Protein 6Q25 (pdb70)

Foldseek 3Di:
DVVVVVVVVVVVVVVVVVVVVVVVCVVVVPPND/DVVVVVVVVVVVVVVVVVVVVVVVCVVVCPPND

Secondary structure (DSSP, 8-state):
-HHHHHHHHHHHHHHHHHHHHHHHHHHHTGGG-/-HHHHHHHHHHHHHHHHHHHHHHHHHHHTGGG-

Structure (mmCIF, N/CA/C/O backbone):
data_6Q25
#
_entry.id   6Q25
#
_cell.length_a   39.063
_cell.length_b   39.063
_cell.length_c   101.522
_cell.angle_alpha   90.000
_cell.angle_beta   90.000
_cell.angle_gamma   120.000
#
_symmetry.space_group_name_H-M   'H 3'
#
loop_
_entity.id
_entity.type
_entity.pdbx_description
1 polymer 'Coiled-coil Trimer with Glu:Leu:Lys Triad'
2 water water
#
loop_
_atom_site.group_PDB
_atom_site.id
_atom_site.type_symbol
_atom_site.label_atom_id
_atom_site.label_alt_id
_atom_site.label_comp_id
_atom_site.label_asym_id
_atom_site.label_entity_id
_atom_site.label_seq_id
_atom_site.pdbx_PDB_ins_code
_atom_site.Cartn_x
_atom_site.Cartn_y
_atom_site.Cartn_z
_atom_site.occupancy
_atom_site.B_iso_or_equiv
_atom_site.auth_seq_id
_atom_site.auth_comp_id
_atom_site.auth_asym_id
_atom_site.auth_atom_id
_atom_site.pdbx_PDB_model_num
ATOM 7 N N . GLU A 1 2 ? 16.110 -17.067 -29.951 1.00 19.79 1 GLU A N 1
ATOM 8 C CA . GLU A 1 2 ? 14.998 -16.216 -30.403 1.00 13.35 1 GLU A CA 1
ATOM 9 C C . GLU A 1 2 ? 14.994 -14.851 -29.673 1.00 15.06 1 GLU A C 1
ATOM 10 O O . GLU A 1 2 ? 14.611 -14.748 -28.505 1.00 12.99 1 GLU A O 1
ATOM 22 N N . VAL A 1 3 ? 15.419 -13.797 -30.374 1.00 16.45 2 VAL A N 1
ATOM 23 C CA . VAL A 1 3 ? 15.621 -12.499 -29.731 1.00 15.65 2 VAL A CA 1
ATOM 24 C C . VAL A 1 3 ? 14.362 -12.051 -29.007 1.00 14.72 2 VAL A C 1
ATOM 25 O O . VAL A 1 3 ? 14.420 -11.489 -27.904 1.00 9.08 2 VAL A O 1
ATOM 38 N N . GLU A 1 4 ? 13.204 -12.264 -29.620 1.00 12.16 3 GLU A N 1
ATOM 39 C CA . GLU A 1 4 ? 11.985 -11.799 -28.982 1.00 14.60 3 GLU A CA 1
ATOM 40 C C . GLU A 1 4 ? 11.795 -12.487 -27.644 1.00 14.70 3 GLU A C 1
ATOM 41 O O . GLU A 1 4 ? 11.344 -11.871 -26.673 1.00 15.39 3 GLU A O 1
ATOM 53 N N . ALA A 1 5 ? 12.149 -13.762 -27.560 1.00 13.45 4 ALA A N 1
ATOM 54 C CA . ALA A 1 5 ? 11.925 -14.464 -26.311 1.00 15.67 4 ALA A CA 1
ATOM 55 C C . ALA A 1 5 ? 13.002 -14.089 -25.296 1.00 17.43 4 ALA A C 1
ATOM 56 O O . ALA A 1 5 ? 12.718 -13.915 -24.107 1.00 10.57 4 ALA A O 1
ATOM 63 N N . LEU A 1 6 ? 14.229 -13.903 -25.762 1.00 11.18 5 LEU A N 1
ATOM 64 C CA . LEU A 1 6 ? 15.280 -13.427 -24.883 1.00 17.16 5 LEU A CA 1
ATOM 65 C C . LEU A 1 6 ? 14.907 -12.079 -24.301 1.00 8.55 5 LEU A C 1
ATOM 66 O O . LEU A 1 6 ? 15.159 -11.804 -23.128 1.00 7.45 5 LEU A O 1
ATOM 82 N N . GLU A 1 7 ? 14.292 -11.226 -25.112 1.00 14.80 6 GLU A N 1
ATOM 83 C CA . GLU A 1 7 ? 13.937 -9.902 -24.636 1.00 12.51 6 GLU A CA 1
ATOM 84 C C . GLU A 1 7 ? 12.970 -10.000 -23.475 1.00 14.17 6 GLU A C 1
ATOM 85 O O . GLU A 1 7 ? 13.109 -9.285 -22.472 1.00 8.37 6 GLU A O 1
ATOM 97 N N . LYS A 1 8 ? 11.982 -10.894 -23.594 1.00 8.90 7 LYS A N 1
ATOM 98 C CA . LYS A 1 8 ? 11.039 -11.088 -22.507 1.00 8.02 7 LYS A CA 1
ATOM 99 C C . LYS A 1 8 ? 11.749 -11.585 -21.257 1.00 11.02 7 LYS A C 1
ATOM 100 O O . LYS A 1 8 ? 11.466 -11.108 -20.157 1.00 7.87 7 LYS A O 1
ATOM 119 N N . LYS A 1 9 ? 12.691 -12.527 -21.412 1.00 10.45 8 LYS A N 1
ATOM 120 C CA . LYS A 1 9 ? 13.393 -13.068 -20.253 1.00 12.85 8 LYS A CA 1
ATOM 121 C C . LYS A 1 9 ? 14.254 -12.007 -19.587 1.00 11.13 8 LYS A C 1
ATOM 122 O O . LYS A 1 9 ? 14.326 -11.937 -18.355 1.00 12.90 8 LYS A O 1
ATOM 141 N N . VAL A 1 10 ? 14.918 -11.174 -20.381 1.00 14.43 9 VAL A N 1
ATOM 142 C CA . VAL A 1 10 ? 15.711 -10.101 -19.799 1.00 11.27 9 VAL A CA 1
ATOM 143 C C . VAL A 1 10 ? 14.797 -9.147 -19.049 1.00 9.36 9 VAL A C 1
ATOM 144 O O . VAL A 1 10 ? 15.078 -8.754 -17.914 1.00 10.98 9 VAL A O 1
ATOM 157 N N . GLU A 1 11 ? 13.654 -8.815 -19.636 1.00 14.12 10 GLU A N 1
ATOM 158 C CA . GLU A 1 11 ? 12.791 -7.839 -18.987 1.00 18.00 10 GLU A CA 1
ATOM 159 C C . GLU A 1 11 ? 12.291 -8.380 -17.661 1.00 12.64 10 GLU A C 1
ATOM 160 O O . GLU A 1 11 ? 12.263 -7.656 -16.658 1.00 11.48 10 GLU A O 1
ATOM 172 N N . ALA A 1 12 ? 11.946 -9.674 -17.628 1.00 10.29 11 ALA A N 1
ATOM 173 C CA . ALA A 1 12 ? 11.553 -10.325 -16.381 1.00 8.20 11 ALA A CA 1
ATOM 174 C C . ALA A 1 12 ? 12.697 -10.371 -15.372 1.00 8.48 11 ALA A C 1
ATOM 175 O O . ALA A 1 12 ? 12.494 -10.120 -14.182 1.00 10.44 11 ALA A O 1
ATOM 182 N N . LEU A 1 13 ? 13.898 -10.718 -15.816 1.00 7.26 12 LEU A N 1
ATOM 183 C CA . LEU A 1 13 ? 15.041 -10.724 -14.914 1.00 7.49 12 LEU A CA 1
ATOM 184 C C . LEU A 1 13 ? 15.290 -9.345 -14.315 1.00 8.69 12 LEU A C 1
ATOM 185 O O . LEU A 1 13 ? 15.607 -9.224 -13.129 1.00 8.80 12 LEU A O 1
ATOM 201 N N . GLU A 1 14 ? 15.145 -8.295 -15.115 1.00 9.84 13 GLU A N 1
ATOM 202 C CA . GLU A 1 14 ? 15.378 -6.953 -14.603 1.00 13.46 13 GLU A CA 1
ATOM 203 C C . GLU A 1 14 ? 14.467 -6.640 -13.437 1.00 7.79 13 GLU A C 1
ATOM 204 O O . GLU A 1 14 ? 14.901 -6.026 -12.456 1.00 7.09 13 GLU A O 1
ATOM 216 N N . LEU A 1 15 ? 13.188 -7.027 -13.533 1.00 6.85 14 LEU A N 1
ATOM 217 C CA . LEU A 1 15 ? 12.271 -6.755 -12.443 1.00 7.19 14 LEU A CA 1
ATOM 218 C C . LEU A 1 15 ? 12.616 -7.622 -11.243 1.00 11.43 14 LEU A C 1
ATOM 219 O O . LEU A 1 15 ? 12.630 -7.141 -10.102 1.00 7.24 14 LEU A O 1
ATOM 235 N N . LYS A 1 16 ? 12.912 -8.906 -11.495 1.00 8.81 15 LYS A N 1
ATOM 236 C CA . LYS A 1 16 ? 13.326 -9.812 -10.438 1.00 7.21 15 LYS A CA 1
ATOM 237 C C . LYS A 1 16 ? 14.545 -9.282 -9.712 1.00 5.43 15 LYS A C 1
ATOM 238 O O . LYS A 1 16 ? 14.626 -9.369 -8.482 1.00 8.97 15 LYS A O 1
ATOM 257 N N . VAL A 1 17 ? 15.511 -8.745 -10.453 1.00 5.46 16 VAL A N 1
ATOM 258 C CA . VAL A 1 17 ? 16.725 -8.245 -9.819 1.00 9.96 16 VAL A CA 1
ATOM 259 C C . VAL A 1 17 ? 16.430 -6.974 -9.050 1.00 6.91 16 VAL A C 1
ATOM 260 O O . VAL A 1 17 ? 16.959 -6.758 -7.958 1.00 7.70 16 VAL A O 1
ATOM 273 N N . GLN A 1 18 ? 15.559 -6.124 -9.580 1.00 7.73 17 GLN A N 1
ATOM 274 C CA . GLN A 1 18 ? 15.172 -4.952 -8.820 1.00 7.96 17 GLN A CA 1
ATOM 275 C C . GLN A 1 18 ? 14.540 -5.355 -7.498 1.00 7.92 17 GLN A C 1
ATOM 276 O O . GLN A 1 18 ? 14.868 -4.815 -6.439 1.00 8.04 17 GLN A O 1
ATOM 290 N N . LYS A 1 19 ? 13.628 -6.317 -7.536 1.00 8.59 18 LYS A N 1
ATOM 291 C CA . LYS A 1 19 ? 12.966 -6.700 -6.301 1.00 7.09 18 LYS A CA 1
ATOM 292 C C . LYS A 1 19 ? 13.964 -7.295 -5.322 1.00 4.06 18 LYS A C 1
ATOM 293 O O . LYS A 1 19 ? 13.946 -6.968 -4.133 1.00 7.69 18 LYS A O 1
ATOM 312 N N . LEU A 1 20 ? 14.875 -8.135 -5.807 1.00 8.57 19 LEU A N 1
ATOM 313 C CA . LEU A 1 20 ? 15.927 -8.656 -4.935 1.00 5.26 19 LEU A CA 1
ATOM 314 C C . LEU A 1 20 ? 16.781 -7.546 -4.361 1.00 5.33 19 LEU A C 1
ATOM 315 O O . LEU A 1 20 ? 17.146 -7.580 -3.182 1.00 4.54 19 LEU A O 1
ATOM 331 N N . GLU A 1 21 ? 17.169 -6.585 -5.193 1.00 5.33 20 GLU A N 1
ATOM 332 C CA . GLU A 1 21 ? 17.961 -5.469 -4.697 1.00 10.87 20 GLU A CA 1
ATOM 333 C C . GLU A 1 21 ? 17.279 -4.756 -3.535 1.00 6.41 20 GLU A C 1
ATOM 334 O O . GLU A 1 21 ? 17.937 -4.407 -2.550 1.00 5.89 20 GLU A O 1
ATOM 346 N N . LYS A 1 22 ? 15.955 -4.553 -3.632 1.00 10.04 21 LYS A N 1
ATOM 347 C CA . LYS A 1 22 ? 15.179 -3.924 -2.562 1.00 8.50 21 LYS A CA 1
ATOM 348 C C . LYS A 1 22 ? 15.192 -4.756 -1.290 1.00 12.78 21 LYS A C 1
ATOM 349 O O . LYS A 1 22 ? 15.481 -4.242 -0.208 1.00 10.39 21 LYS A O 1
ATOM 368 N N . LYS A 1 23 ? 14.878 -6.045 -1.395 1.00 5.63 22 LYS A N 1
ATOM 369 C CA . LYS A 1 23 ? 14.875 -6.895 -0.218 1.00 6.17 22 LYS A CA 1
ATOM 370 C C . LYS A 1 23 ? 16.263 -6.983 0.408 1.00 6.48 22 LYS A C 1
ATOM 371 O O . LYS A 1 23 ? 16.406 -6.903 1.629 1.00 10.69 22 LYS A O 1
ATOM 390 N N . VAL A 1 24 ? 17.294 -7.134 -0.410 1.00 6.51 23 VAL A N 1
ATOM 391 C CA . VAL A 1 24 ? 18.649 -7.230 0.121 1.00 10.03 23 VAL A CA 1
ATOM 392 C C . VAL A 1 24 ? 19.085 -5.913 0.764 1.00 9.33 23 VAL A C 1
ATOM 393 O O . VAL A 1 24 ? 19.756 -5.916 1.800 1.00 8.68 23 VAL A O 1
ATOM 406 N N . GLU A 1 25 ? 18.734 -4.767 0.174 1.00 8.18 24 GLU A N 1
ATOM 407 C CA . GLU A 1 25 ? 19.094 -3.526 0.851 1.00 10.68 24 GLU A CA 1
ATOM 408 C C . GLU A 1 25 ? 18.320 -3.396 2.144 1.00 9.12 24 GLU A C 1
ATOM 409 O O . GLU A 1 25 ? 18.809 -2.801 3.111 1.00 9.99 24 GLU A O 1
ATOM 421 N N . ALA A 1 26 ? 17.109 -3.942 2.181 1.00 6.09 25 ALA A N 1
ATOM 422 C CA . ALA A 1 26 ? 16.348 -3.954 3.419 1.00 6.51 25 ALA A CA 1
ATOM 423 C C . ALA A 1 26 ? 17.061 -4.772 4.488 1.00 8.22 25 ALA A C 1
ATOM 424 O O . ALA A 1 26 ? 17.198 -4.327 5.629 1.00 6.79 25 ALA A O 1
ATOM 431 N N . LEU A 1 27 ? 17.526 -5.972 4.130 1.00 8.95 26 LEU A N 1
ATOM 432 C CA . LEU A 1 27 ? 18.211 -6.817 5.095 1.00 6.76 26 LEU A CA 1
ATOM 433 C C . LEU A 1 27 ? 19.532 -6.195 5.521 1.00 6.76 26 LEU A C 1
ATOM 434 O O . LEU A 1 27 ? 19.910 -6.278 6.693 1.00 10.55 26 LEU A O 1
ATOM 450 N N . GLU A 1 28 ? 20.253 -5.581 4.587 1.00 6.50 27 GLU A N 1
ATOM 451 C CA . GLU A 1 28 ? 21.562 -5.021 4.925 1.00 9.54 27 GLU A CA 1
ATOM 452 C C . GLU A 1 28 ? 21.430 -3.843 5.873 1.00 12.10 27 GLU A C 1
ATOM 453 O O . GLU A 1 28 ? 22.273 -3.654 6.752 1.00 12.75 27 GLU A O 1
ATOM 465 N N . HIS A 1 29 ? 20.395 -3.035 5.682 1.00 11.25 28 HIS A N 1
ATOM 466 C CA . HIS A 1 29 ? 20.192 -1.801 6.417 1.00 11.26 28 HIS A CA 1
ATOM 467 C C . HIS A 1 29 ? 19.368 -2.050 7.662 1.00 7.97 28 HIS A C 1
ATOM 468 O O . HIS A 1 29 ? 19.304 -1.185 8.537 1.00 8.45 28 HIS A O 1
ATOM 482 N N . GLY A 1 30 ? 18.759 -3.223 7.762 1.00 12.24 29 GLY A N 1
ATOM 483 C CA . GLY A 1 30 ? 17.903 -3.531 8.897 1.00 13.30 29 GLY A CA 1
ATOM 484 C C . GLY A 1 30 ? 16.609 -2.746 8.895 1.00 11.50 29 GLY A C 1
ATOM 485 O O . GLY A 1 30 ? 16.099 -2.382 9.973 1.00 14.69 29 GLY A O 1
ATOM 489 N N . TRP A 1 31 ? 16.053 -2.483 7.713 1.00 8.54 30 TRP A N 1
ATOM 490 C CA . TRP A 1 31 ? 14.830 -1.695 7.634 1.00 16.07 30 TRP A CA 1
ATOM 491 C C . TRP A 1 31 ? 13.684 -2.474 8.276 1.00 18.67 30 TRP A C 1
ATOM 492 O O . TRP A 1 31 ? 13.523 -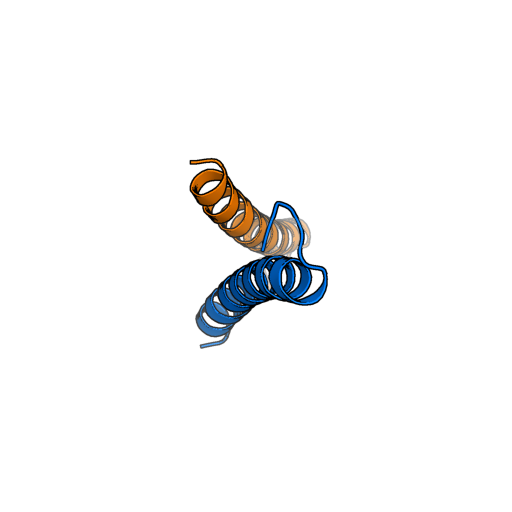3.673 8.030 1.00 17.15 30 TRP A O 1
ATOM 513 N N . ASP A 1 32 ? 12.940 -1.802 9.159 1.00 29.62 31 ASP A N 1
ATOM 514 C CA . ASP A 1 32 ? 11.686 -2.311 9.718 1.00 25.68 31 ASP A CA 1
ATOM 515 C C . ASP A 1 32 ? 11.903 -3.544 10.592 1.00 23.03 31 ASP A C 1
ATOM 516 O O . ASP A 1 32 ? 11.123 -4.489 10.545 1.00 30.92 31 ASP A O 1
ATOM 525 N N . GLY A 1 33 ? 12.950 -3.532 11.411 1.00 24.97 32 GLY A N 1
ATOM 526 C CA . GLY A 1 33 ? 13.170 -4.599 12.366 1.00 35.06 32 GLY A CA 1
ATOM 527 C C . GLY A 1 33 ? 13.961 -5.782 11.847 1.00 30.52 32 GLY A C 1
ATOM 528 O O . GLY A 1 33 ? 14.298 -6.682 12.631 1.00 40.63 32 GLY A O 1
ATOM 532 N N . ARG A 1 34 ? 14.262 -5.817 10.559 1.00 27.78 33 ARG A N 1
ATOM 533 C CA . ARG A 1 34 ? 15.108 -6.843 9.992 1.00 19.58 33 ARG A CA 1
ATOM 534 C C . ARG A 1 34 ? 16.431 -7.017 10.718 1.00 25.78 33 ARG A C 1
ATOM 535 O O . ARG A 1 34 ? 17.379 -7.550 10.146 1.00 40.30 33 ARG A O 1
ATOM 562 N N . GLU B 1 2 ? -0.626 -8.154 -4.809 1.00 29.91 1 GLU B N 1
ATOM 563 C CA . GLU B 1 2 ? -1.491 -7.146 -5.456 1.00 27.78 1 GLU B CA 1
ATOM 564 C C . GLU B 1 2 ? -0.706 -5.970 -6.071 1.00 15.71 1 GLU B C 1
ATOM 565 O O . GLU B 1 2 ? -0.525 -5.952 -7.276 1.00 17.39 1 GLU B O 1
ATOM 577 N N . VAL B 1 3 ? -0.240 -4.994 -5.278 1.00 17.51 2 VAL B N 1
ATOM 578 C CA . VAL B 1 3 ? 0.769 -4.069 -5.802 1.00 14.43 2 VAL B CA 1
ATOM 579 C C . VAL B 1 3 ? 1.866 -4.857 -6.501 1.00 15.59 2 VAL B C 1
ATOM 580 O O . VAL B 1 3 ? 2.296 -4.530 -7.612 1.00 10.49 2 VAL B O 1
ATOM 593 N N . GLU B 1 4 ? 2.353 -5.896 -5.830 1.00 17.10 3 GLU B N 1
ATOM 594 C CA . GLU B 1 4 ? 3.353 -6.746 -6.454 1.00 18.44 3 GLU B CA 1
ATOM 595 C C . GLU B 1 4 ? 2.860 -7.271 -7.791 1.00 18.33 3 GLU B C 1
ATOM 596 O O . GLU B 1 4 ? 3.631 -7.363 -8.757 1.00 17.93 3 GLU B O 1
ATOM 608 N N . ALA B 1 5 ? 1.576 -7.614 -7.872 1.00 11.72 4 ALA B N 1
ATOM 609 C CA . ALA B 1 5 ? 1.039 -8.146 -9.114 1.00 14.06 4 ALA B CA 1
ATOM 610 C C . ALA B 1 5 ? 0.798 -7.025 -10.138 1.00 15.14 4 ALA B C 1
ATOM 611 O O . ALA B 1 5 ? 1.131 -7.165 -11.320 1.00 9.83 4 ALA B O 1
ATOM 618 N N . LEU B 1 6 ? 0.275 -5.887 -9.699 1.00 12.09 5 LEU B N 1
ATOM 619 C CA . LEU B 1 6 ? 0.206 -4.736 -10.589 1.00 13.57 5 LEU B CA 1
ATOM 620 C C . LEU B 1 6 ? 1.582 -4.398 -11.147 1.00 7.61 5 LEU B C 1
ATOM 621 O O . LEU B 1 6 ? 1.714 -3.982 -12.301 1.00 10.93 5 LEU B O 1
ATOM 637 N N . GLU B 1 7 ? 2.624 -4.568 -10.346 1.00 12.70 6 GLU B N 1
ATOM 638 C CA . GLU B 1 7 ? 3.953 -4.217 -10.820 1.00 11.72 6 GLU B CA 1
ATOM 639 C C . GLU B 1 7 ? 4.362 -5.086 -11.994 1.00 10.06 6 GLU B C 1
ATOM 640 O O . GLU B 1 7 ? 4.903 -4.587 -12.988 1.00 6.33 6 GLU B O 1
ATOM 652 N N . LYS B 1 8 ? 4.101 -6.395 -11.892 1.00 6.48 7 LYS B N 1
ATOM 653 C CA . LYS B 1 8 ? 4.391 -7.306 -12.987 1.00 8.75 7 LYS B CA 1
ATOM 654 C C . LYS B 1 8 ? 3.609 -6.922 -14.232 1.00 9.67 7 LYS B C 1
ATOM 655 O O . LYS B 1 8 ? 4.135 -6.992 -15.350 1.00 11.00 7 LYS B O 1
ATOM 674 N N . LYS B 1 9 ? 2.333 -6.559 -14.059 1.00 7.40 8 LYS B N 1
ATOM 675 C CA . LYS B 1 9 ? 1.489 -6.222 -15.192 1.00 6.43 8 LYS B CA 1
ATOM 676 C C . LYS B 1 9 ? 1.992 -4.966 -15.880 1.00 8.67 8 LYS B C 1
ATOM 677 O O . LYS B 1 9 ? 2.058 -4.901 -17.110 1.00 13.42 8 LYS B O 1
ATOM 696 N N . VAL B 1 10 ? 2.347 -3.956 -15.097 1.00 13.02 9 VAL B N 1
ATOM 697 C CA . VAL B 1 10 ? 2.907 -2.743 -15.679 1.00 12.94 9 VAL B CA 1
ATOM 698 C C . VAL B 1 10 ? 4.193 -3.066 -16.412 1.00 9.81 9 VAL B C 1
ATOM 699 O O . VAL B 1 10 ? 4.417 -2.591 -17.522 1.00 9.77 9 VAL B O 1
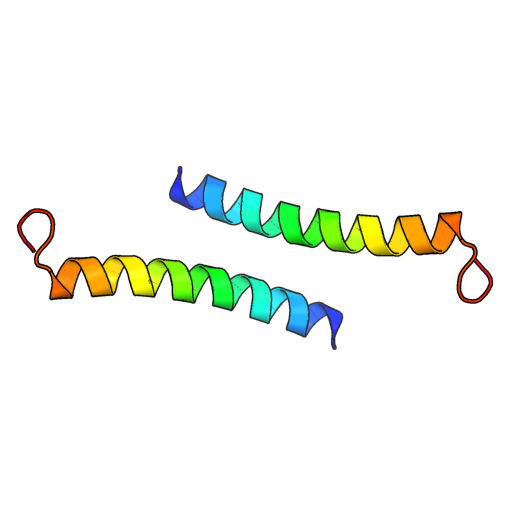ATOM 712 N N . GLU B 1 11 ? 5.064 -3.877 -15.811 1.00 12.93 10 GLU B N 1
ATOM 713 C CA . GLU B 1 11 ? 6.334 -4.126 -16.471 1.00 12.09 10 GLU B CA 1
ATOM 714 C C . GLU B 1 11 ? 6.099 -4.853 -17.792 1.00 13.57 10 GLU B C 1
ATOM 715 O O . GLU B 1 11 ? 6.745 -4.551 -18.800 1.00 8.09 10 GLU B O 1
ATOM 727 N N . ALA B 1 12 ? 5.111 -5.752 -17.825 1.00 8.77 11 ALA B N 1
ATOM 728 C CA . ALA B 1 12 ? 4.758 -6.438 -19.061 1.00 9.08 11 ALA B CA 1
ATOM 729 C C . ALA B 1 12 ? 4.195 -5.463 -20.095 1.00 10.31 11 ALA B C 1
ATOM 730 O O . ALA B 1 12 ? 4.553 -5.513 -21.274 1.00 10.83 11 ALA B O 1
ATOM 737 N N . LEU B 1 13 ? 3.303 -4.575 -19.672 1.00 11.25 12 LEU B N 1
ATOM 738 C CA . LEU B 1 13 ? 2.751 -3.587 -20.582 1.00 6.91 12 LEU B CA 1
ATOM 739 C C . LEU B 1 13 ? 3.834 -2.685 -21.149 1.00 9.38 12 LEU B C 1
ATOM 740 O O . LEU B 1 13 ? 3.802 -2.331 -22.327 1.00 13.71 12 LEU B O 1
ATOM 756 N N . GLU B 1 14 ? 4.796 -2.282 -20.323 1.00 11.43 13 GLU B N 1
ATOM 757 C CA . GLU B 1 14 ? 5.854 -1.424 -20.835 1.00 14.26 13 GLU B CA 1
ATOM 758 C C . GLU B 1 14 ? 6.563 -2.074 -22.014 1.00 13.64 13 GLU B C 1
ATOM 759 O O . GLU B 1 14 ? 6.851 -1.413 -23.012 1.00 7.69 13 GLU B O 1
ATOM 771 N N . LEU B 1 15 ? 6.851 -3.372 -21.917 1.00 7.84 14 LEU B N 1
ATOM 772 C CA . LEU B 1 15 ? 7.542 -4.039 -23.004 1.00 9.57 14 LEU B CA 1
ATOM 773 C C . LEU B 1 15 ? 6.611 -4.194 -24.195 1.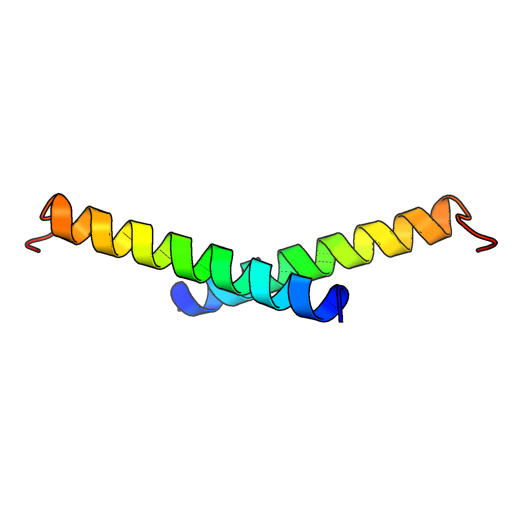00 8.85 14 LEU B C 1
ATOM 774 O O . LEU B 1 15 ? 7.007 -3.945 -25.335 1.00 10.32 14 LEU B O 1
ATOM 790 N N . LYS B 1 16 ? 5.358 -4.576 -23.939 1.00 9.80 15 LYS B N 1
ATOM 791 C CA . LYS B 1 16 ? 4.376 -4.657 -25.009 1.00 6.58 15 LYS B CA 1
ATOM 792 C C . LYS B 1 16 ? 4.262 -3.324 -25.741 1.00 7.02 15 LYS B C 1
ATOM 793 O O . LYS B 1 16 ? 4.267 -3.287 -26.977 1.00 8.11 15 LYS B O 1
ATOM 812 N N . VAL B 1 17 ? 4.214 -2.215 -24.998 1.00 4.25 16 VAL B N 1
ATOM 813 C CA . VAL B 1 17 ? 4.052 -0.907 -25.620 1.00 5.70 16 VAL B CA 1
ATOM 814 C C . VAL B 1 17 ? 5.287 -0.527 -26.406 1.00 4.22 16 VAL B C 1
ATOM 815 O O . VAL B 1 17 ? 5.185 0.017 -27.505 1.00 6.77 16 VAL B O 1
ATOM 828 N N . GLN B 1 18 ? 6.471 -0.843 -25.890 1.00 8.84 17 GLN B N 1
ATOM 829 C CA . GLN B 1 18 ? 7.685 -0.616 -26.664 1.00 9.76 17 GLN B CA 1
ATOM 830 C C . GLN B 1 18 ? 7.639 -1.374 -27.984 1.00 6.81 17 GLN B C 1
ATOM 831 O O . GLN B 1 18 ? 7.972 -0.832 -29.041 1.00 9.70 17 GLN B O 1
ATOM 845 N N . LYS B 1 19 ? 7.239 -2.644 -27.946 1.00 7.03 18 LYS B N 1
ATOM 846 C CA . LYS B 1 19 ? 7.240 -3.407 -29.180 1.00 6.74 18 LYS B CA 1
ATOM 847 C C . LYS B 1 19 ? 6.203 -2.866 -30.155 1.00 4.31 18 LYS B C 1
ATOM 848 O O . LYS B 1 19 ? 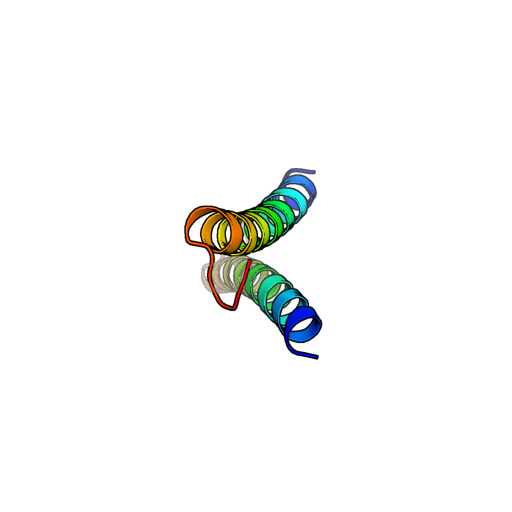6.450 -2.815 -31.363 1.00 9.14 18 LYS B O 1
ATOM 867 N N . LEU B 1 20 ? 5.045 -2.443 -29.655 1.00 8.41 19 LEU B N 1
ATOM 868 C CA . LEU B 1 20 ? 4.061 -1.803 -30.520 1.00 3.83 19 LEU B CA 1
ATOM 869 C C . LEU B 1 20 ? 4.588 -0.503 -31.080 1.00 6.13 19 LEU B C 1
ATOM 870 O O . LEU B 1 20 ? 4.365 -0.185 -32.251 1.00 7.06 19 LEU B O 1
ATOM 886 N N . GLU B 1 21 ? 5.262 0.278 -30.248 1.00 5.35 20 GLU B N 1
ATOM 887 C CA . GLU B 1 21 ? 5.826 1.530 -30.726 1.00 6.43 20 GLU B CA 1
ATOM 888 C C . GLU B 1 21 ? 6.775 1.287 -31.878 1.00 8.07 20 GLU B C 1
ATOM 889 O O . GLU B 1 21 ? 6.742 2.012 -32.877 1.00 6.18 20 GLU B O 1
ATOM 901 N N . LYS B 1 22 ? 7.609 0.241 -31.767 1.00 8.75 21 LYS B N 1
ATOM 902 C CA 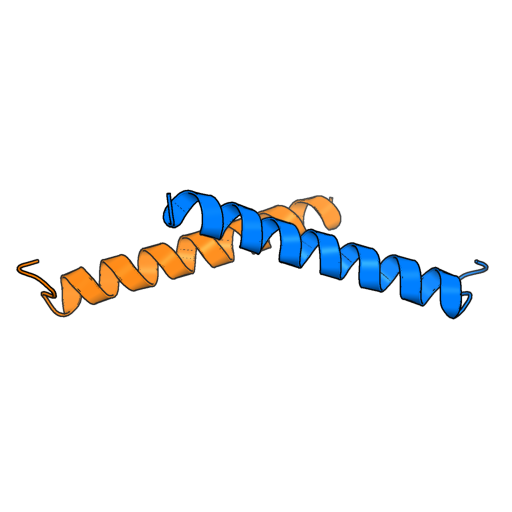. LYS B 1 22 ? 8.545 -0.099 -32.827 1.00 8.23 21 LYS B CA 1
ATOM 903 C C . LYS B 1 22 ? 7.815 -0.502 -34.096 1.00 11.26 21 LYS B C 1
ATOM 904 O O . LYS B 1 22 ? 8.097 0.022 -35.177 1.00 7.18 21 LYS B O 1
ATOM 923 N N . LYS B 1 23 ? 6.885 -1.447 -33.993 1.00 7.30 22 LYS B N 1
ATOM 924 C CA . LYS B 1 23 ? 6.130 -1.866 -35.167 1.00 5.99 22 LYS B CA 1
ATOM 925 C C . LYS B 1 23 ? 5.352 -0.703 -35.782 1.00 6.24 22 LYS B C 1
ATOM 926 O O . LYS B 1 23 ? 5.323 -0.541 -37.007 1.00 9.24 22 LYS B O 1
ATOM 945 N N . VAL B 1 24 ? 4.741 0.132 -34.953 1.00 9.60 23 VAL B N 1
ATOM 946 C CA . VAL B 1 24 ? 3.968 1.243 -35.497 1.00 9.35 23 VAL B CA 1
ATOM 947 C C . VAL B 1 24 ? 4.873 2.303 -36.128 1.00 8.93 23 VAL B C 1
ATOM 948 O O . VAL B 1 24 ? 4.502 2.892 -37.141 1.00 6.52 23 VAL B O 1
ATOM 961 N N . GLU B 1 25 ? 6.069 2.557 -35.583 1.00 7.63 24 GLU B N 1
ATOM 962 C CA . GLU B 1 25 ? 6.965 3.475 -36.288 1.00 8.68 24 GLU B CA 1
ATOM 963 C C . GLU B 1 25 ? 7.399 2.867 -37.612 1.00 6.90 24 GLU B C 1
ATOM 964 O O . GLU B 1 25 ? 7.549 3.567 -38.627 1.00 9.19 24 GLU B O 1
ATOM 976 N N . ALA B 1 26 ? 7.576 1.555 -37.635 1.00 4.90 25 ALA B N 1
ATOM 977 C CA . ALA B 1 26 ? 7.973 0.907 -38.871 1.00 7.64 25 ALA B CA 1
ATOM 978 C C . ALA B 1 26 ? 6.896 1.068 -39.938 1.00 8.88 25 ALA B C 1
ATOM 979 O O . ALA B 1 26 ? 7.195 1.413 -41.084 1.00 8.89 25 ALA B O 1
ATOM 986 N N . LEU B 1 27 ? 5.630 0.872 -39.564 1.00 13.68 26 LEU B N 1
ATOM 987 C CA . LEU B 1 27 ? 4.536 1.087 -40.495 1.00 8.90 26 LEU B CA 1
ATOM 988 C C . LEU B 1 27 ? 4.448 2.542 -40.931 1.00 6.48 26 LEU B C 1
ATOM 989 O O . LEU B 1 27 ? 4.260 2.837 -42.120 1.00 11.45 26 LEU B O 1
ATOM 1005 N N . GLU B 1 28 ? 4.567 3.466 -39.987 1.00 8.52 27 GLU B N 1
ATOM 1006 C CA . GLU B 1 28 ? 4.420 4.885 -40.311 1.00 9.46 27 GLU B CA 1
ATOM 1007 C C . GLU B 1 28 ? 5.515 5.353 -41.252 1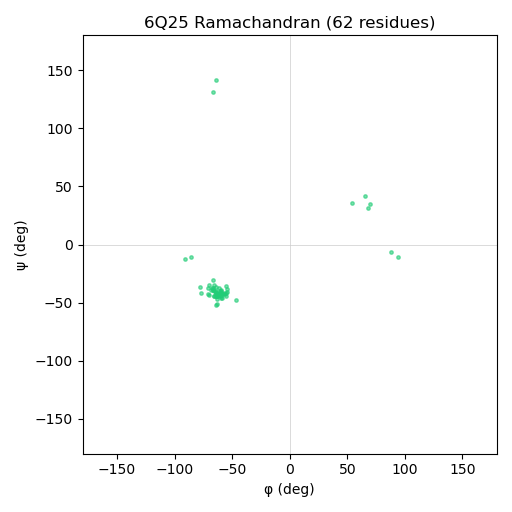.00 15.36 27 GLU B C 1
ATOM 1008 O O . GLU B 1 28 ? 5.258 6.154 -42.151 1.00 11.87 27 GLU B O 1
ATOM 1020 N N . HIS B 1 29 ? 6.746 4.901 -41.028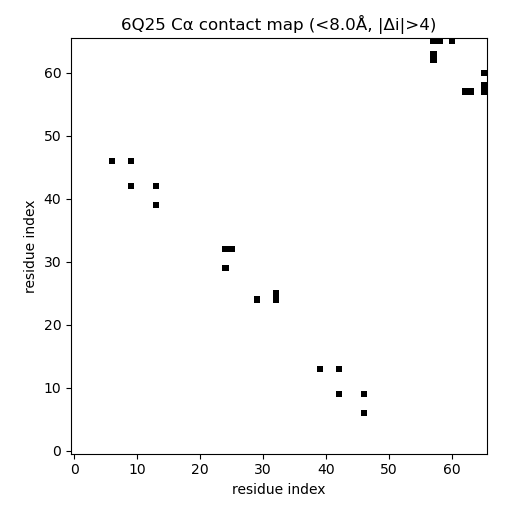 1.00 11.25 28 HIS B N 1
ATOM 1021 C CA . HIS B 1 29 ? 7.888 5.310 -41.825 1.00 11.85 28 HIS B CA 1
ATOM 1022 C C . HIS B 1 29 ? 8.043 4.460 -43.075 1.00 8.20 28 HIS B C 1
ATOM 1023 O O . HIS B 1 29 ? 8.839 4.795 -43.956 1.00 6.49 28 HIS B O 1
ATOM 1037 N N . GLY B 1 30 ? 7.298 3.368 -43.177 1.00 12.48 29 GLY B N 1
ATOM 1038 C CA . GLY B 1 30 ? 7.491 2.468 -44.295 1.00 14.21 29 GLY B CA 1
ATOM 1039 C C . GLY B 1 30 ? 8.816 1.725 -44.291 1.00 15.21 29 GLY B C 1
ATOM 1040 O O . GLY B 1 30 ? 9.351 1.417 -45.371 1.00 13.97 29 GLY B O 1
ATOM 1044 N N . TRP B 1 31 ? 9.366 1.414 -43.110 1.00 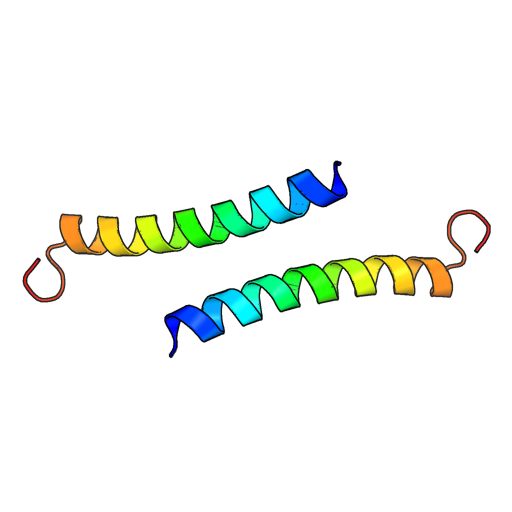9.78 30 TRP B N 1
ATOM 1045 C CA . TRP B 1 31 ? 10.666 0.749 -43.048 1.00 15.34 30 TRP B CA 1
ATOM 1046 C C . TRP B 1 31 ? 10.579 -0.633 -43.691 1.00 15.24 30 TRP B C 1
ATOM 1047 O O . TRP B 1 31 ? 9.565 -1.318 -43.577 1.00 12.38 30 TRP B O 1
ATOM 1068 N N . ASP B 1 32 ? 11.638 -1.017 -44.408 1.00 24.25 31 ASP B N 1
ATOM 1069 C CA . ASP B 1 32 ? 11.801 -2.354 -45.004 1.00 20.55 31 ASP B CA 1
ATOM 1070 C C . ASP B 1 32 ? 10.628 -2.768 -45.884 1.00 20.67 31 ASP B C 1
ATOM 1071 O O . ASP B 1 32 ? 10.260 -3.941 -45.914 1.00 28.71 31 ASP B O 1
ATOM 1080 N N . GLY B 1 33 ? 10.024 -1.827 -46.609 1.00 21.76 32 GLY B N 1
ATOM 1081 C CA . GLY B 1 33 ? 8.928 -2.141 -47.501 1.00 29.35 32 GLY B CA 1
ATOM 1082 C C . GLY B 1 33 ? 7.522 -1.983 -46.938 1.00 26.75 32 GLY B C 1
ATOM 1083 O O . GLY B 1 33 ? 6.562 -2.052 -47.717 1.00 36.93 32 GLY B O 1
ATOM 1087 N N . ARG B 1 34 ? 7.362 -1.791 -45.624 1.00 24.95 33 ARG B N 1
ATOM 1088 C CA . ARG B 1 34 ? 6.033 -1.653 -45.007 1.00 23.71 33 ARG B CA 1
ATOM 1089 C C . ARG B 1 34 ? 5.043 -0.964 -45.930 1.00 28.50 33 ARG B C 1
ATOM 1090 O O . ARG B 1 34 ? 5.383 0.041 -46.552 1.00 33.55 33 ARG B O 1
#

B-factor: mean 16.19, std 8.77, range [3.83, 52.46]

Radius of gyration: 17.5 Å; Cα contacts (8 Å, |Δi|>4): 13; chains: 2; bounding box: 23×22×60 Å

Solvent-accessible surface area: 6046 Å² total; per-residue (Å²): 155,126,95,34,100,47,120,127,78,66,47,105,99,22,127,73,78,40,106,106,120,115,75,79,7,111,140,114,34,124,145,81,131,160,116,97,48,94,43,124,127,72,59,47,101,100,20,128,73,79,47,106,105,118,128,77,77,6,112,139,114,32,121,143,75,126

Sequence (66 aa):
EVEALEKKVEALELKVQKLEKKVEALEHGWDGREVEALEKKVEALELKVQKLEKKVEALEHGWDGR